Protein AF-A0A368FSP7-F1 (afdb_monomer_lite)

Secondary structure (DSSP, 8-state):
---TT-GGGHHHHHHHHHHHHHHSPPTTTSS-HHHHHHSSPPPPHHHHHTT------SSHHHHHHHHHHHHHHHHHHHHHHHHHHHHHHHHHHHHH--S------TT-EEEEEPS---TTS-SEEEEEEEEEEETTEEEEEETTEEEEEEGGGEEE--TTTHHHHHHHT-----

InterPro domains:
  IPR036397 Ribonuclease H superfamily [G3DSA:3.30.420.10] (1-94)

Sequence (174 aa):
MATNDHPDRWDNAIHLITHAYNSSENSTTKYSPYCVIHGHEPNNPFRMALQLPHKRYVREEDYAEELAVILKNIWQNVKNNIAKAQETQKHQYDLRKRTAPTKITIGQKVLIRKPTGHKLAPRFEGPFEIVDIDRPNITIRDGRRLREIHMDRVKIWNSLEHRQDHQRNGTPTH

Foldseek 3Di:
DDDPPCPPCVVVCVVVVVLCQQQDQDPQQRGRVVCLVFVDGDDDPVCVVVVPDDDDDPDPVVVVVVRVVSNVVSVVSSVVSNVVVVVVVVVVCVVPPPDDPPDDDAQFWKWFADPDDDPPDPRTDDRWGWHADDPQWTWTDDPPDIDIGGPVRIDGDDPVVVVVVVVVVPDDDD

Radius of gyration: 27.92 Å; chains: 1; bounding box: 83×37×66 Å

Organism: Ancylostoma caninum (NCBI:txid29170)

Structure (mmCIF, N/CA/C/O backbone):
data_AF-A0A368FSP7-F1
#
_entry.id   AF-A0A368FSP7-F1
#
loop_
_atom_site.group_PDB
_atom_site.id
_atom_site.type_symbol
_atom_site.label_atom_id
_atom_site.label_alt_id
_atom_site.label_comp_id
_atom_site.label_asym_id
_atom_site.label_entity_id
_atom_site.label_seq_id
_atom_site.pdbx_PDB_ins_code
_atom_site.Cartn_x
_atom_site.Cartn_y
_atom_site.Cartn_z
_atom_site.occupancy
_atom_site.B_iso_or_equiv
_atom_site.auth_seq_id
_atom_site.auth_comp_id
_atom_site.auth_asym_id
_atom_site.auth_atom_id
_atom_site.pdbx_PDB_model_num
ATOM 1 N N . MET A 1 1 ? -13.252 0.002 -26.921 1.00 45.78 1 MET A N 1
ATOM 2 C CA . MET A 1 1 ? -13.257 0.604 -25.568 1.00 45.78 1 MET A CA 1
ATOM 3 C C . MET A 1 1 ? -14.628 0.358 -24.982 1.00 45.78 1 MET A C 1
ATOM 5 O O . MET A 1 1 ? -15.570 0.452 -25.752 1.00 45.78 1 MET A O 1
ATOM 9 N N . ALA A 1 2 ? -14.741 -0.037 -23.714 1.00 46.72 2 ALA A N 1
ATOM 10 C CA . ALA A 1 2 ? -16.026 -0.364 -23.096 1.00 46.72 2 ALA A CA 1
ATOM 11 C C . ALA A 1 2 ? -16.951 0.865 -23.123 1.00 46.72 2 ALA A C 1
ATOM 13 O O . ALA A 1 2 ? -16.851 1.753 -22.281 1.00 46.72 2 ALA A O 1
ATOM 14 N N . THR A 1 3 ? -17.777 0.957 -24.161 1.00 52.66 3 THR A N 1
ATOM 15 C CA . THR A 1 3 ? -18.883 1.900 -24.257 1.00 52.66 3 THR A CA 1
ATOM 16 C C . THR A 1 3 ? -20.072 1.295 -23.523 1.00 52.66 3 THR A C 1
ATOM 18 O O . THR A 1 3 ? -20.177 0.074 -23.385 1.00 52.66 3 THR A O 1
ATOM 21 N N . ASN A 1 4 ? -20.967 2.159 -23.051 1.00 59.06 4 ASN A N 1
ATOM 22 C CA . ASN A 1 4 ? -22.172 1.835 -22.277 1.00 59.06 4 ASN A CA 1
ATOM 23 C C . ASN A 1 4 ? -23.123 0.828 -22.973 1.00 59.06 4 ASN A C 1
ATOM 25 O O . ASN A 1 4 ? -24.105 0.390 -22.386 1.00 59.06 4 ASN A O 1
ATOM 29 N N . ASP A 1 5 ? -22.815 0.460 -24.217 1.00 61.03 5 ASP A N 1
ATOM 30 C CA . ASP A 1 5 ? -23.609 -0.395 -25.093 1.00 61.03 5 ASP A CA 1
ATOM 31 C C . ASP A 1 5 ? -23.267 -1.895 -24.967 1.00 61.03 5 ASP A C 1
ATOM 33 O O . ASP A 1 5 ? -24.047 -2.734 -25.418 1.00 61.03 5 ASP A O 1
ATOM 37 N N . HIS A 1 6 ? -22.130 -2.268 -24.349 1.00 63.56 6 HIS A N 1
ATOM 38 C CA . HIS A 1 6 ? -21.685 -3.671 -24.224 1.00 63.56 6 HIS A CA 1
ATOM 39 C C . HIS A 1 6 ? -21.042 -3.989 -22.851 1.00 63.56 6 HIS A C 1
ATOM 41 O O . HIS A 1 6 ? -19.813 -4.097 -22.760 1.00 63.56 6 HIS A O 1
ATOM 47 N N . PRO A 1 7 ? -21.844 -4.173 -21.782 1.00 62.84 7 PRO A N 1
ATOM 48 C CA . PRO A 1 7 ? -21.353 -4.392 -20.412 1.00 62.84 7 PRO A CA 1
ATOM 49 C C . PRO A 1 7 ? -20.533 -5.683 -20.223 1.00 62.84 7 PRO A C 1
ATOM 51 O O . PRO A 1 7 ? -19.693 -5.750 -19.327 1.00 62.84 7 PRO A O 1
ATOM 54 N N . ASP A 1 8 ? -20.701 -6.676 -21.099 1.00 70.06 8 ASP A N 1
ATOM 55 C CA . ASP A 1 8 ? -20.074 -7.999 -20.959 1.00 70.06 8 ASP A CA 1
ATOM 56 C C . ASP A 1 8 ? -18.666 -8.108 -21.569 1.00 70.06 8 ASP A C 1
ATOM 58 O O . ASP A 1 8 ? -18.057 -9.168 -21.511 1.00 70.06 8 ASP A O 1
ATOM 62 N N . ARG A 1 9 ? -18.122 -7.027 -22.150 1.00 75.44 9 ARG A N 1
ATOM 63 C CA . ARG A 1 9 ? -16.811 -7.035 -22.839 1.00 75.44 9 ARG A CA 1
ATOM 64 C C . ARG A 1 9 ? -15.654 -6.471 -22.010 1.00 75.44 9 ARG A C 1
ATOM 66 O O . ARG A 1 9 ? -14.637 -6.041 -22.561 1.00 75.44 9 ARG A O 1
ATOM 73 N N . TRP A 1 10 ? -15.815 -6.392 -20.691 1.00 82.06 10 TRP A N 1
ATOM 74 C CA . TRP A 1 10 ? -14.772 -5.878 -19.798 1.00 82.06 10 TRP A CA 1
ATOM 75 C C . TRP A 1 10 ? -13.523 -6.771 -19.809 1.00 82.06 10 TRP A C 1
ATOM 77 O O . TRP A 1 10 ? -12.408 -6.262 -19.706 1.00 82.06 10 TRP A O 1
ATOM 87 N N . ASP A 1 11 ? -13.713 -8.075 -20.015 1.00 84.19 11 ASP A N 1
ATOM 88 C CA . ASP A 1 11 ? -12.685 -9.100 -20.192 1.00 84.19 11 ASP A CA 1
ATOM 89 C C . ASP A 1 11 ? -11.686 -8.738 -21.305 1.00 84.19 11 ASP A C 1
ATOM 91 O O . ASP A 1 11 ? -10.472 -8.757 -21.105 1.00 84.19 11 ASP A O 1
ATOM 95 N N . ASN A 1 12 ? -12.201 -8.266 -22.439 1.00 83.56 12 ASN A N 1
ATOM 96 C CA . ASN A 1 12 ? -11.415 -7.824 -23.588 1.00 83.56 12 ASN A CA 1
ATOM 97 C C . ASN A 1 12 ? -10.607 -6.548 -23.299 1.00 83.56 12 ASN A C 1
ATOM 99 O O . ASN A 1 12 ? -9.611 -6.267 -23.967 1.00 83.56 12 ASN A O 1
ATOM 103 N N . ALA A 1 13 ? -11.022 -5.759 -22.304 1.00 85.69 13 ALA A N 1
ATOM 104 C CA . ALA A 1 13 ? -10.330 -4.545 -21.886 1.00 85.69 13 ALA A CA 1
ATOM 105 C C . ALA A 1 13 ? -9.318 -4.782 -20.752 1.00 85.69 13 ALA A C 1
ATOM 107 O O . ALA A 1 13 ? -8.506 -3.888 -20.504 1.00 85.69 13 ALA A O 1
ATOM 108 N N . ILE A 1 14 ? -9.314 -5.954 -20.093 1.00 90.25 14 ILE A N 1
ATOM 109 C CA . ILE A 1 14 ? -8.428 -6.247 -18.950 1.00 90.25 14 ILE A CA 1
ATOM 110 C C . ILE A 1 14 ? -6.974 -5.973 -19.316 1.00 90.25 14 ILE A C 1
ATOM 112 O O . ILE A 1 14 ? -6.311 -5.214 -18.619 1.00 90.25 14 ILE A O 1
ATOM 116 N N . HIS A 1 15 ? -6.483 -6.526 -20.427 1.00 88.50 15 HIS A N 1
ATOM 117 C CA . HIS A 1 15 ? -5.082 -6.363 -20.823 1.00 88.50 15 HIS A CA 1
ATOM 118 C C . HIS A 1 15 ? -4.691 -4.894 -21.016 1.00 88.50 15 HIS A C 1
ATOM 120 O O . HIS A 1 15 ? -3.602 -4.484 -20.611 1.00 88.50 15 HIS A O 1
ATOM 126 N N . LEU A 1 16 ? -5.594 -4.086 -21.579 1.00 88.44 16 LEU A N 1
ATOM 127 C CA . LEU A 1 16 ? -5.366 -2.658 -21.770 1.00 88.44 16 LEU A CA 1
ATOM 128 C C . LEU A 1 16 ? -5.350 -1.909 -20.432 1.00 88.44 16 LEU A C 1
ATOM 130 O O . LEU A 1 16 ? -4.479 -1.070 -20.214 1.00 88.44 16 LEU A O 1
ATOM 134 N N . ILE A 1 17 ? -6.270 -2.235 -19.521 1.00 90.56 17 ILE A N 1
ATOM 135 C CA . ILE A 1 17 ? -6.335 -1.644 -18.178 1.00 90.56 17 ILE A CA 1
ATOM 136 C C . ILE A 1 17 ? -5.097 -2.029 -17.365 1.00 90.56 17 ILE A C 1
ATOM 138 O O . ILE A 1 17 ? -4.487 -1.168 -16.739 1.00 90.56 17 ILE A O 1
ATOM 142 N N . THR A 1 18 ? -4.683 -3.296 -17.404 1.00 92.81 18 THR A N 1
ATOM 143 C CA . THR A 1 18 ? -3.470 -3.775 -16.737 1.00 92.81 18 THR A CA 1
ATOM 144 C C . THR A 1 18 ? -2.238 -3.056 -17.270 1.00 92.81 18 THR A C 1
ATOM 146 O O . THR A 1 18 ? -1.411 -2.605 -16.482 1.00 92.81 18 THR A O 1
ATOM 149 N N . HIS A 1 19 ? -2.122 -2.887 -18.591 1.00 91.31 19 HIS A N 1
ATOM 150 C CA . HIS A 1 19 ? -1.027 -2.120 -19.177 1.00 91.31 19 HIS A CA 1
ATOM 151 C C . HIS A 1 19 ? -1.062 -0.653 -18.739 1.00 91.31 19 HIS A C 1
ATOM 153 O O . HIS A 1 19 ? -0.033 -0.126 -18.324 1.00 91.31 19 HIS A O 1
ATOM 159 N N . ALA A 1 20 ? -2.229 -0.002 -18.769 1.00 91.50 20 ALA A N 1
ATOM 160 C CA . ALA A 1 20 ? -2.389 1.378 -18.315 1.00 91.50 20 ALA A CA 1
ATOM 161 C C . ALA A 1 20 ? -2.005 1.532 -16.836 1.00 91.50 20 ALA A C 1
ATOM 163 O O . ALA A 1 20 ? -1.252 2.437 -16.492 1.00 91.50 20 ALA A O 1
ATOM 164 N N . TYR A 1 21 ? -2.444 0.619 -15.970 1.00 94.19 21 TYR A N 1
ATOM 165 C CA . TYR A 1 21 ? -2.094 0.622 -14.551 1.00 94.19 21 TYR A CA 1
ATOM 166 C C . TYR A 1 21 ? -0.589 0.412 -14.327 1.00 94.19 21 TYR A C 1
ATOM 168 O O . TYR A 1 21 ? 0.031 1.147 -13.564 1.00 94.19 21 TYR A O 1
ATOM 176 N N . ASN A 1 22 ? 0.019 -0.548 -15.030 1.00 94.69 22 ASN A N 1
ATOM 177 C CA . ASN A 1 22 ? 1.438 -0.876 -14.881 1.00 94.69 22 ASN A CA 1
ATOM 178 C C . ASN A 1 22 ? 2.384 0.179 -15.473 1.00 94.69 22 ASN A C 1
ATOM 180 O O . ASN A 1 22 ? 3.539 0.227 -15.062 1.00 94.69 22 ASN A O 1
ATOM 184 N N . SER A 1 23 ? 1.913 0.993 -16.422 1.00 93.56 23 SER A N 1
ATOM 185 C CA . SER A 1 23 ? 2.687 2.043 -17.106 1.00 93.56 23 SER A CA 1
ATOM 186 C C . SER A 1 23 ? 2.432 3.452 -16.563 1.00 93.56 23 SER A C 1
ATOM 188 O O . SER A 1 23 ? 3.155 4.383 -16.905 1.00 93.56 23 SER A O 1
ATOM 190 N N . SER A 1 24 ? 1.415 3.629 -15.718 1.00 93.94 24 SER A N 1
ATOM 191 C CA . SER A 1 24 ? 1.076 4.930 -15.139 1.00 93.94 24 SER A CA 1
ATOM 192 C C . SER A 1 24 ? 1.840 5.170 -13.842 1.00 93.94 24 SER A C 1
ATOM 194 O O . SER A 1 24 ? 1.976 4.273 -13.010 1.00 93.94 24 SER A O 1
ATOM 196 N N . GLU A 1 25 ? 2.305 6.403 -13.642 1.00 95.62 25 GLU A N 1
ATOM 197 C CA . GLU A 1 25 ? 2.983 6.808 -12.410 1.00 95.62 25 GLU A CA 1
ATOM 198 C C . GLU A 1 25 ? 2.048 6.675 -11.198 1.00 95.62 25 GLU A C 1
ATOM 200 O O . GLU A 1 25 ? 0.944 7.226 -11.171 1.00 95.62 25 GLU A O 1
ATOM 205 N N . ASN A 1 26 ? 2.502 5.982 -10.153 1.00 95.81 26 ASN A N 1
ATOM 206 C CA . ASN A 1 26 ? 1.790 5.965 -8.884 1.00 95.81 26 ASN A CA 1
ATOM 207 C C . ASN A 1 26 ? 2.123 7.226 -8.069 1.00 95.81 26 ASN A C 1
ATOM 209 O O . ASN A 1 26 ? 3.284 7.559 -7.843 1.00 95.81 26 ASN A O 1
ATOM 213 N N . SER A 1 27 ? 1.096 7.911 -7.563 1.00 95.75 27 SER A N 1
ATOM 214 C CA . SER A 1 27 ? 1.247 9.202 -6.879 1.00 95.75 27 SER A CA 1
ATOM 215 C C . SER A 1 27 ? 2.098 9.155 -5.6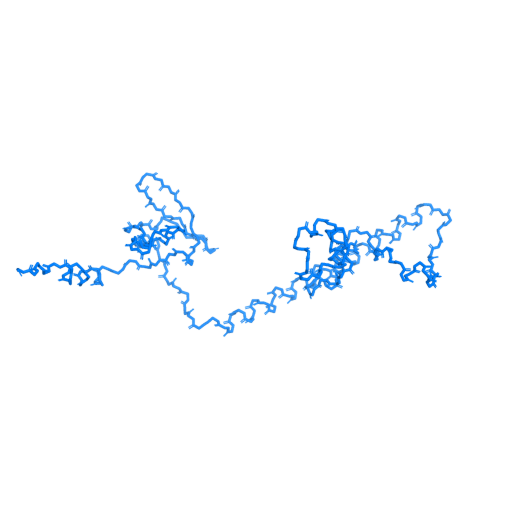04 1.00 95.75 27 SER A C 1
ATOM 217 O O . SER A 1 27 ? 2.671 10.185 -5.238 1.00 95.75 27 SER A O 1
ATOM 219 N N . THR A 1 28 ? 2.186 7.998 -4.940 1.00 95.56 28 THR A N 1
ATOM 220 C CA . THR A 1 28 ? 3.014 7.764 -3.750 1.00 95.56 28 THR A CA 1
ATOM 221 C C . THR A 1 28 ? 4.448 7.419 -4.122 1.00 95.56 28 THR A C 1
ATOM 223 O O . THR A 1 28 ? 5.366 8.020 -3.576 1.00 95.56 28 THR A O 1
ATOM 226 N N . THR A 1 29 ? 4.663 6.467 -5.033 1.00 95.56 29 THR A N 1
ATOM 227 C CA . THR A 1 29 ? 6.025 6.024 -5.374 1.00 95.56 29 THR A CA 1
ATOM 228 C C . THR A 1 29 ? 6.730 6.988 -6.325 1.00 95.56 29 THR A C 1
ATOM 230 O O . THR A 1 29 ? 7.954 7.077 -6.270 1.00 95.56 29 THR A O 1
ATOM 233 N N . LYS A 1 30 ? 5.974 7.735 -7.142 1.00 96.94 30 LYS A N 1
ATOM 234 C CA . LYS A 1 30 ? 6.439 8.553 -8.279 1.00 96.94 30 LYS A CA 1
ATOM 235 C C . LYS A 1 30 ? 7.070 7.751 -9.419 1.00 96.94 30 LYS A C 1
ATOM 237 O O . LYS A 1 30 ? 7.808 8.296 -10.226 1.00 96.94 30 LYS A O 1
ATOM 242 N N . TYR A 1 31 ? 6.766 6.457 -9.482 1.00 96.62 31 TYR A N 1
ATOM 243 C CA . TYR A 1 31 ? 7.190 5.554 -10.550 1.00 96.62 31 TYR A CA 1
ATOM 244 C C . TYR A 1 31 ? 6.021 4.663 -10.962 1.00 96.62 31 TYR A C 1
ATOM 246 O O . TYR A 1 31 ? 5.133 4.383 -10.147 1.00 96.62 31 TYR A O 1
ATOM 254 N N . SER A 1 32 ? 6.021 4.189 -12.207 1.00 96.75 32 SER A N 1
ATOM 255 C CA . SER A 1 32 ? 5.087 3.146 -12.627 1.00 96.75 32 SER A CA 1
ATOM 256 C C . SER A 1 32 ? 5.459 1.794 -11.995 1.00 96.75 32 SER A C 1
ATOM 258 O O . SER A 1 32 ? 6.646 1.534 -11.758 1.00 96.75 32 SER A O 1
ATOM 260 N N . PRO A 1 33 ? 4.490 0.902 -11.708 1.00 96.69 33 PRO A N 1
ATOM 261 C CA . PRO A 1 33 ? 4.790 -0.437 -11.198 1.00 96.69 33 PRO A CA 1
ATOM 262 C C . PRO A 1 33 ? 5.782 -1.209 -12.076 1.00 96.69 33 PRO A C 1
ATOM 264 O O . PRO A 1 33 ? 6.670 -1.886 -11.561 1.00 96.69 33 PRO A O 1
ATOM 267 N N . TYR A 1 34 ? 5.669 -1.074 -13.401 1.00 96.00 34 TYR A N 1
ATOM 268 C CA . TYR A 1 34 ? 6.572 -1.733 -14.338 1.00 96.00 34 TYR A CA 1
ATOM 269 C C . TYR A 1 34 ? 8.004 -1.199 -14.215 1.00 96.00 34 TYR A C 1
ATOM 271 O O . TYR A 1 34 ? 8.939 -1.999 -14.154 1.00 96.00 34 TYR A O 1
ATOM 279 N N . CYS A 1 35 ? 8.176 0.121 -14.103 1.00 95.75 35 CYS A N 1
ATOM 280 C CA . CYS A 1 35 ? 9.481 0.762 -13.938 1.00 95.75 35 CYS A CA 1
ATOM 281 C C . CYS A 1 35 ? 10.177 0.349 -12.633 1.00 95.75 35 CYS A C 1
ATOM 283 O O . CYS A 1 35 ? 11.376 0.082 -12.630 1.00 95.75 35 CYS A O 1
ATOM 285 N N . VAL A 1 36 ? 9.428 0.198 -11.536 1.00 96.69 36 VAL A N 1
ATOM 286 C CA . VAL A 1 36 ? 9.984 -0.256 -10.245 1.00 96.69 36 VAL A CA 1
ATOM 287 C C . VAL A 1 36 ? 10.580 -1.667 -10.324 1.00 96.69 36 VAL A C 1
ATOM 289 O O . VAL A 1 36 ? 11.544 -1.961 -9.616 1.00 96.69 36 VAL A O 1
ATOM 292 N N . ILE A 1 37 ? 10.025 -2.531 -11.175 1.00 96.19 37 ILE A N 1
ATOM 293 C CA . ILE A 1 37 ? 10.472 -3.922 -11.331 1.00 96.19 37 ILE A CA 1
ATOM 294 C C . ILE A 1 37 ? 11.570 -4.037 -12.394 1.00 96.19 37 ILE A C 1
ATOM 296 O O . ILE A 1 37 ? 12.554 -4.738 -12.183 1.00 96.19 37 ILE A O 1
ATOM 300 N N . HIS A 1 38 ? 11.411 -3.354 -13.530 1.00 93.94 38 HIS A N 1
ATOM 301 C CA . HIS A 1 38 ? 12.245 -3.565 -14.717 1.00 93.94 38 HIS A CA 1
ATOM 302 C C . HIS A 1 38 ? 13.242 -2.432 -14.989 1.00 93.94 38 HIS A C 1
ATOM 304 O O . HIS A 1 38 ? 13.982 -2.501 -15.966 1.00 93.94 38 HIS A O 1
ATOM 310 N N . GLY A 1 39 ? 13.240 -1.358 -14.199 1.00 92.88 39 GLY A N 1
ATOM 311 C CA . GLY A 1 39 ? 14.164 -0.229 -14.345 1.00 92.88 39 GLY A CA 1
ATOM 312 C C . GLY A 1 39 ? 13.892 0.699 -15.536 1.00 92.88 39 GLY A C 1
ATOM 313 O O . GLY A 1 39 ? 14.645 1.642 -15.761 1.00 92.88 39 GLY A O 1
ATOM 314 N N . HIS A 1 40 ? 12.831 0.455 -16.306 1.00 90.38 40 HIS A N 1
ATOM 315 C CA . HIS A 1 40 ? 12.438 1.248 -17.471 1.00 90.38 40 HIS A CA 1
ATOM 316 C C . HIS A 1 40 ? 10.922 1.177 -17.671 1.00 90.38 40 HIS A C 1
ATOM 318 O O . HIS A 1 40 ? 10.276 0.264 -17.167 1.00 90.38 40 HIS A O 1
ATOM 324 N N . GLU A 1 41 ? 10.352 2.125 -18.413 1.00 90.44 41 GLU A N 1
ATOM 325 C CA . GLU A 1 41 ? 8.927 2.106 -18.762 1.00 90.44 41 GLU A CA 1
ATOM 326 C C . GLU A 1 41 ? 8.614 1.044 -19.827 1.00 90.44 41 GLU A C 1
ATOM 328 O O . GLU A 1 41 ? 9.462 0.772 -20.684 1.00 90.44 41 GLU A O 1
ATOM 333 N N . PRO A 1 42 ? 7.398 0.465 -19.822 1.00 89.06 42 PRO A N 1
ATOM 334 C CA . PRO A 1 42 ? 7.030 -0.546 -20.797 1.00 89.06 42 PRO A CA 1
ATOM 335 C C . PRO A 1 42 ? 7.018 0.043 -22.208 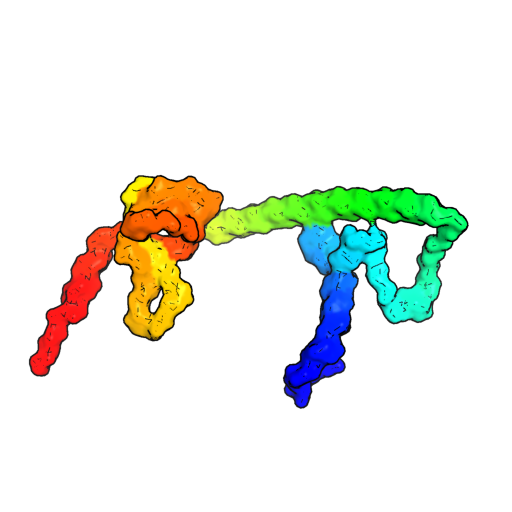1.00 89.06 42 PRO A C 1
ATOM 337 O O . PRO A 1 42 ? 6.720 1.222 -22.430 1.00 89.06 42 PRO A O 1
ATOM 340 N N . ASN A 1 43 ? 7.309 -0.808 -23.190 1.00 83.44 43 ASN A N 1
ATOM 341 C CA . ASN A 1 43 ? 7.247 -0.406 -24.585 1.00 83.44 43 ASN A CA 1
ATOM 342 C C . ASN A 1 43 ? 5.804 -0.057 -24.963 1.00 83.44 43 ASN A C 1
ATOM 344 O O . ASN A 1 43 ? 4.913 -0.903 -24.940 1.00 83.44 43 ASN A O 1
ATOM 348 N N . ASN A 1 44 ? 5.592 1.203 -25.326 1.00 80.06 44 ASN A N 1
ATOM 349 C CA . ASN A 1 44 ? 4.316 1.723 -25.795 1.00 80.06 44 ASN A CA 1
ATOM 350 C C . ASN A 1 44 ? 4.372 1.876 -27.330 1.00 80.06 44 ASN A C 1
ATOM 352 O O . ASN A 1 44 ? 5.413 2.314 -27.834 1.00 80.06 44 ASN A O 1
ATOM 356 N N . PRO A 1 45 ? 3.284 1.579 -28.072 1.00 78.56 45 PRO A N 1
ATOM 357 C CA . PRO A 1 45 ? 3.154 1.892 -29.498 1.00 78.56 45 PRO A CA 1
ATOM 358 C C . PRO A 1 45 ? 3.704 3.267 -29.906 1.00 78.56 45 PRO A C 1
ATOM 360 O O . PRO A 1 45 ? 4.380 3.372 -30.925 1.00 78.56 45 PRO A O 1
ATOM 363 N N . PHE A 1 46 ? 3.512 4.305 -29.085 1.00 78.94 46 PHE A N 1
ATOM 364 C CA . PHE A 1 46 ? 4.079 5.633 -29.332 1.00 78.94 46 PHE A CA 1
ATOM 365 C C . PHE A 1 46 ? 5.616 5.654 -29.283 1.00 78.94 46 PHE A C 1
ATOM 367 O O . PHE A 1 46 ? 6.238 6.232 -30.169 1.00 78.94 46 PHE A O 1
ATOM 374 N N . ARG A 1 47 ? 6.254 4.995 -28.300 1.00 76.62 47 ARG A N 1
ATOM 375 C CA . ARG A 1 47 ? 7.731 4.895 -28.231 1.00 76.62 47 ARG A CA 1
ATOM 376 C C . ARG A 1 47 ? 8.295 4.144 -29.435 1.00 76.62 47 ARG A C 1
ATOM 378 O O . ARG A 1 47 ? 9.346 4.534 -29.938 1.00 76.62 47 ARG A O 1
ATOM 385 N N . MET A 1 48 ? 7.607 3.090 -29.882 1.00 78.50 48 MET A N 1
ATOM 386 C CA . MET A 1 48 ? 8.010 2.317 -31.062 1.00 78.50 48 MET A CA 1
ATOM 387 C C . MET A 1 48 ? 7.873 3.147 -32.344 1.00 78.50 48 MET A C 1
ATOM 389 O O . MET A 1 48 ? 8.816 3.213 -33.127 1.00 78.50 48 MET A O 1
ATOM 393 N N . ALA A 1 49 ? 6.734 3.825 -32.531 1.00 82.88 49 ALA A N 1
ATOM 394 C CA . ALA A 1 49 ? 6.475 4.665 -33.701 1.00 82.88 49 ALA A CA 1
ATOM 395 C C . ALA A 1 49 ? 7.466 5.835 -33.815 1.00 82.88 49 ALA A C 1
ATOM 397 O O . ALA A 1 49 ? 7.893 6.178 -34.913 1.00 82.88 49 ALA A O 1
ATOM 398 N N . LEU A 1 50 ? 7.865 6.415 -32.679 1.00 82.56 50 LEU A N 1
ATOM 399 C CA . LEU A 1 50 ? 8.823 7.521 -32.610 1.00 82.56 50 LEU A CA 1
ATOM 400 C C . LEU A 1 50 ? 10.293 7.082 -32.702 1.00 82.56 50 LEU A C 1
ATOM 402 O O . LEU A 1 50 ? 11.167 7.944 -32.680 1.00 82.56 50 LEU A O 1
ATOM 406 N N . GLN A 1 51 ? 10.573 5.772 -32.776 1.00 79.12 51 GLN A N 1
ATOM 407 C CA . GLN A 1 51 ? 11.926 5.197 -32.843 1.00 79.12 51 GLN A CA 1
ATOM 408 C C . GLN A 1 51 ? 12.901 5.837 -31.842 1.00 79.12 51 GLN A C 1
ATOM 410 O O . GLN A 1 51 ? 14.046 6.151 -32.174 1.00 79.12 51 GLN A O 1
ATOM 415 N N . LEU A 1 52 ? 12.430 6.069 -30.610 1.00 76.94 52 LEU A N 1
ATOM 416 C CA . LEU A 1 52 ? 13.225 6.784 -29.617 1.00 76.94 52 LEU A CA 1
ATOM 417 C C . LEU A 1 52 ? 14.565 6.066 -29.382 1.00 76.94 52 LEU A C 1
ATOM 419 O O . LEU A 1 52 ? 14.574 4.829 -29.278 1.00 76.94 52 LEU A O 1
ATOM 423 N N . PRO A 1 53 ? 15.681 6.814 -29.261 1.00 74.94 53 PRO A N 1
ATOM 424 C CA . PRO A 1 53 ? 17.001 6.229 -29.073 1.00 74.94 53 PRO A CA 1
ATOM 425 C C . PRO A 1 53 ? 17.005 5.246 -27.901 1.00 74.94 53 PRO A C 1
ATOM 427 O O . PRO A 1 53 ? 16.609 5.593 -26.788 1.00 74.94 53 PRO A O 1
ATOM 430 N N . HIS A 1 54 ? 17.456 4.019 -28.155 1.00 72.00 54 HIS A N 1
ATOM 431 C CA . HIS A 1 54 ? 17.715 3.026 -27.117 1.00 72.00 54 HIS A CA 1
ATOM 432 C C . HIS A 1 54 ? 19.213 2.801 -27.000 1.00 72.00 54 HIS A C 1
ATOM 434 O O . HIS A 1 54 ? 19.917 2.663 -28.005 1.00 72.00 54 HIS A O 1
ATOM 440 N N . LYS A 1 55 ? 19.693 2.756 -25.757 1.00 77.19 55 LYS A N 1
ATOM 441 C CA . LYS A 1 55 ? 21.079 2.416 -25.463 1.00 77.19 55 LYS A CA 1
ATOM 442 C C . LYS A 1 55 ? 21.329 0.978 -25.916 1.00 77.19 55 LYS A C 1
ATOM 444 O O . LYS A 1 55 ? 20.569 0.075 -25.574 1.00 77.19 55 LYS A O 1
ATOM 449 N N . ARG A 1 56 ? 22.357 0.790 -26.741 1.00 79.25 56 ARG A N 1
ATOM 450 C CA . ARG A 1 56 ? 22.803 -0.529 -27.196 1.00 79.25 56 ARG A CA 1
ATOM 451 C C . ARG A 1 56 ? 24.018 -0.926 -26.376 1.00 79.25 56 ARG A C 1
ATOM 453 O O . ARG A 1 56 ? 24.941 -0.129 -26.232 1.00 79.25 56 ARG A O 1
ATOM 460 N N . TYR A 1 57 ? 23.999 -2.147 -25.870 1.00 82.50 57 TYR A N 1
ATOM 461 C CA . TYR A 1 57 ? 25.091 -2.727 -25.103 1.00 82.50 57 TYR A CA 1
ATOM 462 C C . TYR A 1 57 ? 25.832 -3.717 -25.986 1.00 82.50 57 TYR A C 1
ATOM 464 O O . TYR A 1 57 ? 25.203 -4.481 -26.716 1.00 82.50 57 TYR A O 1
ATOM 472 N N . VAL A 1 58 ? 27.163 -3.667 -25.953 1.00 81.12 58 VAL A N 1
ATOM 473 C CA . VAL A 1 58 ? 28.007 -4.608 -26.703 1.00 81.12 58 VAL A CA 1
ATOM 474 C C . VAL A 1 58 ? 28.173 -5.909 -25.916 1.00 81.12 58 VAL A C 1
ATOM 476 O O . VAL A 1 58 ? 28.195 -6.980 -26.515 1.00 81.12 58 VAL A O 1
ATOM 479 N N . ARG A 1 59 ? 28.246 -5.825 -24.580 1.00 88.31 59 ARG A N 1
ATOM 480 C CA . ARG A 1 59 ? 28.319 -6.972 -23.668 1.00 88.31 59 ARG A CA 1
ATOM 481 C C . ARG A 1 59 ? 27.091 -7.014 -22.766 1.00 88.31 59 ARG A C 1
ATOM 483 O O . ARG A 1 59 ? 26.593 -5.977 -22.336 1.00 88.31 59 ARG A O 1
ATOM 490 N N . GLU A 1 60 ? 26.634 -8.221 -22.449 1.00 87.19 60 GLU A N 1
ATOM 491 C CA . GLU A 1 60 ? 25.499 -8.440 -21.542 1.00 87.19 60 GLU A CA 1
ATOM 492 C C . GLU A 1 60 ? 25.814 -8.014 -20.099 1.00 87.19 60 GLU A C 1
ATOM 494 O O . GLU A 1 60 ? 24.942 -7.501 -19.401 1.00 87.19 60 GLU A O 1
ATOM 499 N N . GLU A 1 61 ? 27.071 -8.167 -19.674 1.00 91.50 61 GLU A N 1
ATOM 500 C CA . GLU A 1 61 ? 27.554 -7.758 -18.347 1.00 91.50 61 GLU A CA 1
ATOM 501 C C . GLU A 1 61 ? 27.357 -6.253 -18.112 1.00 91.50 61 GLU A C 1
ATOM 503 O O . GLU A 1 61 ? 26.786 -5.861 -17.096 1.00 91.50 61 GLU A O 1
ATOM 508 N N . ASP A 1 62 ? 27.712 -5.420 -19.097 1.00 89.31 62 ASP A N 1
ATOM 509 C CA . ASP A 1 62 ? 27.572 -3.960 -19.013 1.00 89.31 62 ASP A CA 1
ATOM 510 C C . ASP A 1 62 ? 26.099 -3.541 -18.828 1.00 89.31 62 ASP A C 1
ATOM 512 O O . ASP A 1 62 ? 25.791 -2.583 -18.115 1.00 89.31 62 ASP A O 1
ATOM 516 N N . TYR A 1 63 ? 25.168 -4.269 -19.461 1.00 88.94 63 TYR A N 1
ATOM 517 C CA . TYR A 1 63 ? 23.730 -4.042 -19.301 1.00 88.94 63 TYR A CA 1
ATOM 518 C C . TYR A 1 63 ? 23.249 -4.417 -17.898 1.00 88.94 63 TYR A C 1
ATOM 520 O O . TYR A 1 63 ? 22.511 -3.654 -17.273 1.00 88.94 63 TYR A O 1
ATOM 528 N N . ALA A 1 64 ? 23.662 -5.583 -17.398 1.00 91.56 64 ALA A N 1
ATOM 529 C CA . ALA A 1 64 ? 23.258 -6.069 -16.085 1.00 91.56 64 ALA A CA 1
ATOM 530 C C . ALA A 1 64 ? 23.767 -5.155 -14.958 1.00 91.56 64 ALA A C 1
ATOM 532 O O . ALA A 1 64 ? 23.012 -4.838 -14.035 1.00 91.56 64 ALA A O 1
ATOM 533 N N . GLU A 1 65 ? 25.016 -4.692 -15.053 1.00 93.25 65 GLU A N 1
ATOM 534 C CA . GLU A 1 65 ? 25.603 -3.754 -14.094 1.00 93.25 65 GLU A CA 1
ATOM 535 C C . GLU A 1 65 ? 24.855 -2.418 -14.074 1.00 93.25 65 GLU A C 1
ATOM 537 O O . GLU A 1 65 ? 24.474 -1.931 -13.005 1.00 93.25 65 GLU A O 1
ATOM 542 N N . GLU A 1 66 ? 24.573 -1.839 -15.244 1.00 92.19 66 GLU A N 1
ATOM 543 C CA . GLU A 1 66 ? 23.820 -0.589 -15.315 1.00 92.19 66 GLU A CA 1
ATOM 544 C C . GLU A 1 66 ? 22.386 -0.756 -14.805 1.00 92.19 66 GLU A C 1
ATOM 546 O O . GLU A 1 66 ? 21.909 0.078 -14.030 1.00 92.19 66 GLU A O 1
ATOM 551 N N . LEU A 1 67 ? 21.705 -1.844 -15.176 1.00 93.31 67 LEU A N 1
ATOM 552 C CA . LEU A 1 67 ? 20.358 -2.136 -14.694 1.00 93.31 67 LEU A CA 1
ATOM 553 C C . LEU A 1 67 ? 20.327 -2.256 -13.164 1.00 93.31 67 LEU A C 1
ATOM 555 O O . LEU A 1 67 ? 19.421 -1.716 -12.526 1.00 93.31 67 LEU A O 1
ATOM 559 N N . ALA A 1 68 ? 21.328 -2.901 -12.560 1.00 95.75 68 ALA A N 1
ATOM 560 C CA . ALA A 1 68 ? 21.442 -3.006 -11.108 1.00 95.75 68 ALA A CA 1
ATOM 561 C C . ALA A 1 68 ? 21.602 -1.628 -10.442 1.00 95.75 68 ALA A C 1
ATOM 563 O O . ALA A 1 68 ? 20.955 -1.349 -9.427 1.00 95.75 68 ALA A O 1
ATOM 564 N N . VAL A 1 69 ? 22.415 -0.741 -11.025 1.00 96.31 69 VAL A N 1
ATOM 565 C CA . VAL A 1 69 ? 22.573 0.643 -10.548 1.00 96.31 69 VAL A CA 1
ATOM 566 C C . VAL A 1 69 ? 21.260 1.421 -10.669 1.00 96.31 69 VAL A C 1
ATOM 568 O O . VAL A 1 69 ? 20.849 2.086 -9.713 1.00 96.31 69 VAL A O 1
ATOM 571 N N . ILE A 1 70 ? 20.571 1.313 -11.808 1.00 95.69 70 ILE A N 1
ATOM 572 C CA . ILE A 1 70 ? 19.279 1.968 -12.050 1.00 95.69 70 ILE A CA 1
ATOM 573 C C . ILE A 1 70 ? 18.243 1.509 -11.020 1.00 95.69 70 ILE A C 1
ATOM 575 O O . ILE A 1 70 ? 17.637 2.346 -10.349 1.00 95.69 70 ILE A O 1
ATOM 579 N N . LEU A 1 71 ? 18.069 0.198 -10.845 1.00 97.38 71 LEU A N 1
ATOM 580 C CA . LEU A 1 71 ? 17.099 -0.363 -9.903 1.00 97.38 71 LEU A CA 1
ATOM 581 C C . LEU A 1 71 ? 17.397 0.056 -8.466 1.00 97.38 71 LEU A C 1
ATOM 583 O O . LEU A 1 71 ? 16.489 0.475 -7.749 1.00 97.38 71 LEU A O 1
ATOM 587 N N . LYS A 1 72 ? 18.671 0.034 -8.056 1.00 98.00 72 LYS A N 1
ATOM 588 C CA . LYS A 1 72 ? 19.083 0.500 -6.728 1.00 98.00 72 LYS A CA 1
ATOM 589 C C . LYS A 1 72 ? 18.671 1.955 -6.488 1.00 98.00 72 LYS A C 1
ATOM 591 O O . LYS A 1 72 ? 18.139 2.273 -5.423 1.00 98.00 72 LYS A O 1
ATOM 596 N N . ASN A 1 73 ? 18.871 2.824 -7.478 1.00 97.69 73 ASN A N 1
ATOM 597 C CA . ASN A 1 73 ? 18.473 4.228 -7.396 1.00 97.69 73 ASN A CA 1
ATOM 598 C C . ASN A 1 73 ? 16.948 4.388 -7.342 1.00 97.69 73 ASN A C 1
ATOM 600 O O . ASN A 1 73 ? 16.439 5.126 -6.496 1.00 97.69 73 ASN A O 1
ATOM 604 N N . ILE A 1 74 ? 16.211 3.667 -8.195 1.00 97.81 74 ILE A N 1
ATOM 605 C CA . ILE A 1 74 ? 14.742 3.680 -8.199 1.00 97.81 74 ILE A CA 1
ATOM 606 C C . ILE A 1 74 ? 14.209 3.238 -6.837 1.00 97.81 74 ILE A C 1
ATOM 608 O O . ILE A 1 74 ? 13.410 3.952 -6.238 1.00 97.81 74 ILE A O 1
ATOM 612 N N . TRP A 1 75 ? 14.673 2.112 -6.294 1.00 98.06 75 TRP A N 1
ATOM 613 C CA . TRP A 1 75 ? 14.198 1.605 -5.005 1.00 98.06 75 TRP A CA 1
ATOM 614 C C . TRP A 1 75 ? 14.515 2.549 -3.848 1.00 98.06 75 TRP A C 1
ATOM 616 O O . TRP A 1 75 ? 13.671 2.742 -2.970 1.00 98.06 75 TRP A O 1
ATOM 626 N N . GLN A 1 76 ? 15.686 3.189 -3.862 1.00 98.31 76 GLN A N 1
ATOM 627 C CA . GLN A 1 76 ? 16.023 4.198 -2.862 1.00 98.31 76 GLN A CA 1
ATOM 628 C C . GLN A 1 76 ? 15.070 5.401 -2.934 1.00 98.31 76 GLN A C 1
ATOM 630 O O . GLN A 1 76 ? 14.573 5.859 -1.901 1.00 98.31 76 GLN A O 1
ATOM 635 N N . ASN A 1 77 ? 14.760 5.881 -4.140 1.00 98.12 77 ASN A N 1
ATOM 636 C CA . ASN A 1 77 ? 13.812 6.975 -4.340 1.00 98.12 77 ASN A CA 1
ATOM 637 C C . ASN A 1 77 ? 12.392 6.580 -3.926 1.00 98.12 77 ASN A C 1
ATOM 639 O O . ASN A 1 77 ? 11.747 7.319 -3.185 1.00 98.12 77 ASN A O 1
ATOM 643 N N . VAL A 1 78 ? 11.928 5.396 -4.331 1.00 98.06 78 VAL A N 1
ATOM 644 C CA . VAL A 1 78 ? 10.618 4.847 -3.952 1.00 98.06 78 VAL A CA 1
ATOM 645 C C . VAL A 1 78 ? 10.488 4.769 -2.433 1.00 98.06 78 VAL A C 1
ATOM 647 O O . VAL A 1 78 ? 9.494 5.240 -1.884 1.00 98.06 78 VAL A O 1
ATOM 650 N N . LYS A 1 79 ? 11.505 4.249 -1.735 1.00 98.19 79 LYS A N 1
ATOM 651 C CA . LYS A 1 79 ? 11.524 4.172 -0.268 1.00 98.19 79 LYS A CA 1
ATOM 652 C C . LYS A 1 79 ? 11.373 5.554 0.372 1.00 98.19 79 LYS A C 1
ATOM 654 O O . LYS A 1 79 ? 10.551 5.730 1.271 1.00 98.19 79 LYS A O 1
ATOM 659 N N . ASN A 1 80 ? 12.125 6.540 -0.115 1.00 98.19 80 ASN A N 1
ATOM 660 C CA . ASN A 1 80 ? 12.055 7.916 0.376 1.00 98.19 80 ASN A CA 1
ATOM 661 C C . ASN A 1 80 ? 10.683 8.557 0.101 1.00 98.19 80 ASN A C 1
ATOM 663 O O . ASN A 1 80 ? 10.134 9.242 0.964 1.00 98.19 80 ASN A O 1
ATOM 667 N N . ASN A 1 81 ? 10.115 8.328 -1.084 1.00 98.06 81 ASN A N 1
ATOM 668 C CA . ASN A 1 81 ? 8.819 8.874 -1.481 1.00 98.06 81 ASN A CA 1
ATOM 669 C C . ASN A 1 81 ? 7.676 8.275 -0.653 1.00 98.06 81 ASN A C 1
ATOM 671 O O . ASN A 1 81 ? 6.824 9.018 -0.168 1.00 98.06 81 ASN A O 1
ATOM 675 N N . ILE A 1 82 ? 7.703 6.958 -0.413 1.00 98.06 82 ILE A N 1
ATOM 676 C CA . ILE A 1 82 ? 6.748 6.276 0.468 1.00 98.06 82 ILE A CA 1
ATOM 677 C C . ILE A 1 82 ? 6.817 6.861 1.880 1.00 98.06 82 ILE A C 1
ATOM 679 O O . ILE A 1 82 ? 5.775 7.202 2.433 1.00 98.06 82 ILE A O 1
ATOM 683 N N . ALA A 1 83 ? 8.016 7.037 2.444 1.00 98.06 83 ALA A N 1
ATOM 684 C CA . ALA A 1 83 ? 8.174 7.603 3.785 1.00 98.06 83 ALA A CA 1
ATOM 685 C C . ALA A 1 83 ? 7.574 9.019 3.890 1.00 98.06 83 ALA A C 1
ATOM 687 O O . ALA A 1 83 ? 6.784 9.294 4.793 1.00 98.06 83 ALA A O 1
ATOM 688 N N . LYS A 1 84 ? 7.863 9.896 2.918 1.00 97.50 84 LYS A N 1
ATOM 689 C CA . LYS A 1 84 ? 7.291 11.255 2.853 1.00 97.50 84 LYS A CA 1
ATOM 690 C C . LYS A 1 84 ? 5.769 11.245 2.697 1.00 97.50 84 LYS A C 1
ATOM 692 O O . LYS A 1 84 ? 5.064 12.038 3.325 1.00 97.50 84 LYS A O 1
ATOM 697 N N . ALA A 1 85 ? 5.247 10.356 1.854 1.00 96.81 85 ALA A N 1
ATOM 698 C CA . ALA A 1 85 ? 3.811 10.217 1.650 1.00 96.81 85 ALA A CA 1
ATOM 699 C C . ALA A 1 85 ? 3.113 9.728 2.926 1.00 96.81 85 ALA A C 1
ATOM 701 O O . ALA A 1 85 ? 2.079 10.281 3.290 1.00 96.81 85 ALA A O 1
ATOM 702 N N . GLN A 1 86 ? 3.695 8.755 3.633 1.00 96.38 86 GLN A N 1
ATOM 703 C CA . GLN A 1 86 ? 3.193 8.263 4.918 1.00 96.38 86 GLN A CA 1
ATOM 704 C C . GLN A 1 86 ? 3.190 9.362 5.984 1.00 96.38 86 GLN A C 1
ATOM 706 O O . GLN A 1 86 ? 2.194 9.526 6.685 1.00 96.38 86 GLN A O 1
ATOM 711 N N . GLU A 1 87 ? 4.261 10.153 6.079 1.00 96.75 87 GLU A N 1
ATOM 712 C CA . GLU A 1 87 ? 4.333 11.297 6.994 1.00 96.75 87 GLU A CA 1
ATOM 713 C C . GLU A 1 87 ? 3.238 12.327 6.691 1.00 96.75 87 GLU A C 1
ATOM 715 O O . GLU A 1 87 ? 2.496 12.739 7.584 1.00 96.75 87 GLU A O 1
ATOM 720 N N . THR A 1 88 ? 3.066 12.675 5.414 1.00 94.75 88 THR A N 1
ATOM 721 C CA . THR A 1 88 ? 2.025 13.613 4.974 1.00 94.75 88 THR A CA 1
ATOM 722 C C . THR A 1 88 ? 0.627 13.073 5.276 1.00 94.75 88 THR A C 1
ATOM 724 O O . THR A 1 88 ? -0.214 13.792 5.812 1.00 94.75 88 THR A O 1
ATOM 727 N N . GLN A 1 89 ? 0.365 11.801 4.963 1.00 92.94 89 GLN A N 1
ATOM 728 C CA . GLN A 1 89 ? -0.917 11.145 5.234 1.00 92.94 89 GLN A CA 1
ATOM 729 C C . GLN A 1 89 ? -1.220 11.111 6.732 1.00 92.94 89 GLN A C 1
ATOM 731 O O . GLN A 1 89 ? -2.339 11.436 7.128 1.00 92.94 89 GLN A O 1
ATOM 736 N N . LYS A 1 90 ? -0.222 10.786 7.563 1.00 92.19 90 LYS A N 1
ATOM 737 C CA . LYS A 1 90 ? -0.341 10.813 9.023 1.00 92.19 90 LYS A CA 1
ATOM 738 C C . LYS A 1 90 ? -0.664 12.216 9.522 1.00 92.19 90 LYS A C 1
ATOM 740 O O . LYS A 1 90 ? -1.628 12.379 10.258 1.00 92.19 90 LYS A O 1
ATOM 745 N N . HIS A 1 91 ? 0.075 13.229 9.075 1.00 91.94 91 HIS A N 1
ATOM 746 C CA . HIS A 1 91 ? -0.172 14.614 9.464 1.00 91.94 91 HIS A CA 1
ATOM 747 C C . HIS A 1 91 ? -1.593 15.068 9.097 1.00 91.94 91 HIS A C 1
ATOM 749 O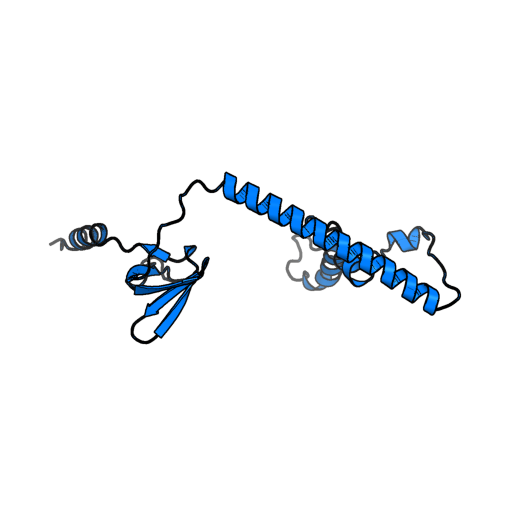 O . HIS A 1 91 ? -2.312 15.614 9.931 1.00 91.94 91 HIS A O 1
ATOM 755 N N . GLN A 1 92 ? -2.035 14.789 7.868 1.00 90.19 92 GLN A N 1
ATOM 756 C CA . GLN A 1 92 ? -3.388 15.124 7.414 1.00 90.19 92 GLN A CA 1
ATOM 757 C C . GLN A 1 92 ? -4.470 14.370 8.194 1.00 90.19 92 GLN A C 1
ATOM 759 O O . GLN A 1 92 ? -5.524 14.933 8.492 1.00 90.19 92 GLN A O 1
ATOM 764 N N . TYR A 1 93 ? -4.222 13.106 8.536 1.00 86.69 93 TYR A N 1
ATOM 765 C CA . TYR A 1 93 ? -5.110 12.326 9.388 1.00 86.69 93 TYR A CA 1
ATOM 766 C C . TYR A 1 93 ? -5.198 12.922 10.799 1.00 86.69 93 TYR A C 1
ATOM 768 O O . TYR A 1 93 ? -6.303 13.170 11.282 1.00 86.69 93 TYR A O 1
ATOM 776 N N . ASP A 1 94 ? -4.056 13.222 11.420 1.00 86.31 94 ASP A N 1
ATOM 777 C CA . ASP A 1 94 ? -3.973 13.787 12.768 1.00 86.31 94 ASP A CA 1
ATOM 778 C C . ASP A 1 94 ? -4.659 15.164 12.847 1.00 86.31 94 ASP A C 1
ATOM 780 O O . ASP A 1 94 ? -5.412 15.413 13.786 1.00 86.31 94 ASP A O 1
ATOM 784 N N . LEU A 1 95 ? -4.512 16.018 11.823 1.00 86.88 95 LEU A N 1
ATOM 785 C CA . LEU A 1 95 ? -5.230 17.299 11.715 1.00 86.88 95 LEU A CA 1
ATOM 786 C C . LEU A 1 95 ? -6.756 17.134 11.624 1.00 86.88 95 LEU A C 1
ATOM 788 O O . LEU A 1 95 ? -7.514 17.942 12.162 1.00 86.88 95 LEU A O 1
ATOM 792 N N . ARG A 1 96 ? -7.231 16.110 10.903 1.00 82.56 96 ARG A N 1
ATOM 793 C CA . ARG A 1 96 ? -8.669 15.859 10.692 1.00 82.56 96 ARG A CA 1
ATOM 794 C C . ARG A 1 96 ? -9.315 15.101 11.846 1.00 82.56 96 ARG A C 1
ATOM 796 O O . ARG A 1 96 ? -10.546 15.063 11.933 1.00 82.56 96 ARG A O 1
ATOM 803 N N . LYS A 1 97 ? -8.521 14.494 12.727 1.00 74.69 97 LYS A N 1
ATOM 804 C CA . LYS A 1 97 ? -9.005 13.708 13.857 1.00 74.69 97 LYS A CA 1
ATOM 805 C C . LYS A 1 97 ? -9.617 14.622 14.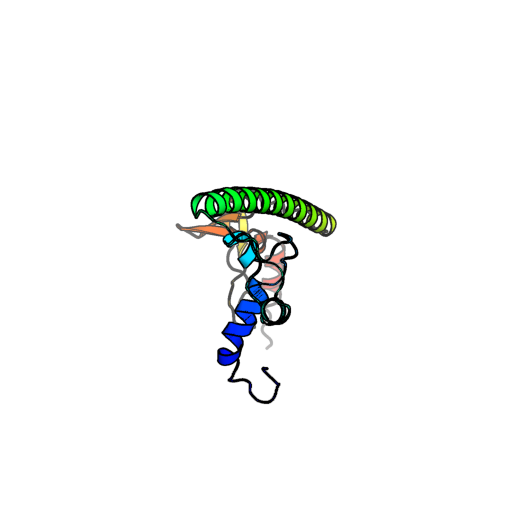924 1.00 74.69 97 LYS A C 1
ATOM 807 O O . LYS A 1 97 ? -8.965 15.054 15.864 1.00 74.69 97 LYS A O 1
ATOM 812 N N . ARG A 1 98 ? -10.921 14.884 14.795 1.00 60.00 98 ARG A N 1
ATOM 813 C CA . ARG A 1 98 ? -11.709 15.705 15.739 1.00 60.00 98 ARG A CA 1
ATOM 814 C C . ARG A 1 98 ? -12.091 14.980 17.035 1.00 60.00 98 ARG A C 1
ATOM 816 O O . ARG A 1 98 ? -12.640 15.601 17.938 1.00 60.00 98 ARG A O 1
ATOM 823 N N . THR A 1 99 ? -11.834 13.678 17.140 1.00 60.06 99 THR A N 1
ATOM 824 C CA . THR A 1 99 ? -12.255 12.856 18.283 1.00 60.06 99 THR A CA 1
ATOM 825 C C . THR A 1 99 ? -11.035 12.382 19.061 1.00 60.06 99 THR A C 1
ATOM 827 O O . THR A 1 99 ? -10.152 11.718 18.507 1.00 60.06 99 THR A O 1
ATOM 830 N N . ALA A 1 100 ? -10.992 12.709 20.356 1.00 60.41 100 ALA A N 1
ATOM 831 C CA . ALA A 1 100 ? -9.995 12.162 21.268 1.00 60.41 100 ALA A CA 1
ATOM 832 C C . ALA A 1 100 ? -10.012 10.625 21.173 1.00 60.41 100 ALA A C 1
ATOM 834 O O . ALA A 1 100 ? -11.098 10.042 21.103 1.00 60.41 100 ALA A O 1
ATOM 835 N N . PRO A 1 101 ? -8.846 9.951 21.142 1.00 64.69 101 PRO A N 1
ATOM 836 C CA . PRO A 1 101 ? -8.811 8.497 21.096 1.00 64.69 101 PRO A CA 1
ATOM 837 C C . PRO A 1 101 ? -9.638 7.946 22.257 1.00 64.69 101 PRO A C 1
ATOM 839 O O . PRO A 1 101 ? -9.412 8.324 23.409 1.00 64.69 101 PRO A O 1
ATOM 842 N N . THR A 1 102 ? -10.604 7.079 21.949 1.00 65.81 102 THR A N 1
ATOM 843 C CA . THR A 1 102 ? -11.423 6.404 22.954 1.00 65.81 102 THR A CA 1
ATOM 844 C C . THR A 1 102 ? -10.481 5.757 23.968 1.00 65.81 102 THR A C 1
ATOM 846 O O . THR A 1 102 ? -9.678 4.885 23.620 1.00 65.81 102 THR A O 1
ATOM 849 N N . LYS A 1 103 ? -10.504 6.256 25.210 1.00 75.88 103 LYS A N 1
ATOM 850 C CA . LYS A 1 103 ? -9.688 5.7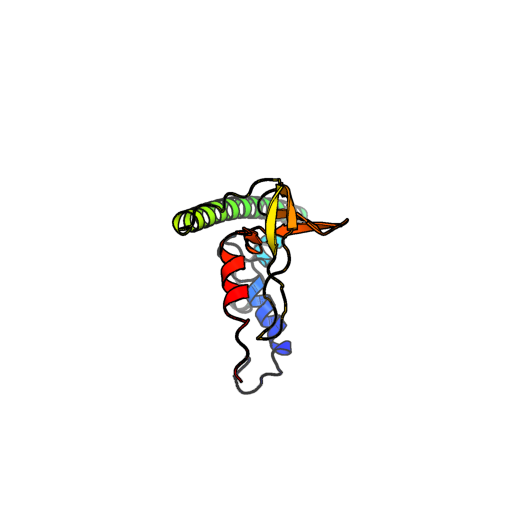22 26.301 1.00 75.88 103 LYS A CA 1
ATOM 851 C C . LYS A 1 103 ? -10.298 4.388 26.707 1.00 75.88 103 LYS A C 1
ATOM 853 O O . LYS A 1 103 ? -11.286 4.350 27.429 1.00 75.88 103 LYS A O 1
ATOM 858 N N . ILE A 1 104 ? -9.733 3.327 26.150 1.00 82.00 104 ILE A N 1
ATOM 859 C CA . ILE A 1 104 ? -10.080 1.945 26.443 1.00 82.00 104 ILE A CA 1
ATOM 860 C C . ILE A 1 104 ? -9.023 1.393 27.401 1.00 82.00 104 ILE A C 1
ATOM 862 O O . ILE A 1 104 ? -7.830 1.610 27.174 1.00 82.00 104 ILE A O 1
ATOM 866 N N . THR A 1 105 ? -9.452 0.700 28.453 1.00 87.06 105 THR A N 1
ATOM 867 C CA . THR A 1 105 ? -8.568 0.060 29.440 1.00 87.06 105 THR A CA 1
ATOM 868 C C . THR A 1 105 ? -8.836 -1.440 29.545 1.00 87.06 105 THR A C 1
ATOM 870 O O . THR A 1 105 ? -9.951 -1.900 29.295 1.00 87.06 105 THR A O 1
ATOM 873 N N . ILE A 1 106 ? -7.817 -2.209 29.938 1.00 90.12 106 ILE A N 1
ATOM 874 C CA . ILE A 1 106 ? -7.964 -3.640 30.248 1.00 90.12 106 ILE A CA 1
ATOM 875 C C . ILE A 1 106 ? -9.010 -3.803 31.365 1.00 90.12 106 ILE A C 1
ATOM 877 O O . ILE A 1 106 ? -9.106 -2.963 32.261 1.00 90.12 106 ILE A O 1
ATOM 881 N N . GLY A 1 107 ? -9.842 -4.839 31.266 1.00 86.94 107 GLY A N 1
ATOM 882 C CA . GLY A 1 107 ? -10.975 -5.098 32.159 1.00 86.94 107 GLY A CA 1
ATOM 883 C C . GLY A 1 107 ? -12.249 -4.316 31.818 1.00 86.94 107 GLY A C 1
ATOM 884 O O . GLY A 1 107 ? -13.313 -4.577 32.381 1.00 86.94 107 GLY A O 1
ATOM 885 N N . GLN A 1 108 ? -12.195 -3.364 30.878 1.00 89.62 108 GLN A N 1
ATOM 886 C CA . GLN A 1 108 ? -13.383 -2.624 30.460 1.00 89.62 108 GLN A CA 1
ATOM 887 C C . GLN A 1 108 ? -14.289 -3.492 29.579 1.00 89.62 108 GLN A C 1
ATOM 889 O O . GLN A 1 108 ? -13.830 -4.289 28.758 1.00 89.62 108 GLN A O 1
ATOM 894 N N . LYS A 1 109 ? -15.604 -3.313 29.744 1.00 91.44 109 LYS A N 1
ATOM 895 C CA . LYS A 1 109 ? -16.617 -3.988 28.934 1.00 91.44 109 LYS A CA 1
ATOM 896 C C . LYS A 1 109 ? -16.931 -3.208 27.668 1.00 91.44 109 LYS A C 1
ATOM 898 O O . LYS A 1 109 ? -17.132 -1.992 27.700 1.00 91.44 109 LYS A O 1
ATOM 903 N N . VAL A 1 110 ? -17.033 -3.925 26.559 1.00 90.44 110 VAL A N 1
ATOM 904 C CA . VAL A 1 110 ? -17.280 -3.350 25.243 1.00 90.44 110 VAL A CA 1
ATOM 905 C C . VAL A 1 110 ? -18.281 -4.156 24.425 1.00 90.44 110 VAL A C 1
ATOM 907 O O . VAL A 1 110 ? -18.441 -5.362 24.598 1.00 90.44 110 VAL A O 1
ATOM 910 N N . LEU A 1 111 ? -18.961 -3.464 23.519 1.00 91.06 111 LEU A N 1
ATOM 911 C CA . LEU A 1 111 ? -19.866 -4.019 22.525 1.00 91.06 111 LEU A CA 1
ATOM 912 C C . LEU A 1 111 ? -19.167 -4.071 21.166 1.00 91.06 111 LEU A C 1
ATOM 914 O O . LEU A 1 111 ? -18.541 -3.097 20.752 1.00 91.06 111 LEU A O 1
ATOM 918 N N . ILE A 1 112 ? -19.312 -5.178 20.444 1.00 89.50 112 ILE A N 1
ATOM 919 C CA . ILE A 1 112 ? -18.693 -5.386 19.130 1.00 89.50 112 ILE A CA 1
ATOM 920 C C . ILE A 1 112 ? -19.750 -5.223 18.048 1.00 89.50 112 ILE A C 1
ATOM 922 O O . ILE A 1 112 ? -20.835 -5.793 18.139 1.00 89.50 112 ILE A O 1
ATOM 926 N N . ARG A 1 113 ? -19.439 -4.474 16.990 1.00 87.00 113 ARG A N 1
ATOM 927 C CA . ARG A 1 113 ? -20.329 -4.313 15.838 1.00 87.00 113 ARG A CA 1
ATOM 928 C C . ARG A 1 113 ? -20.355 -5.581 14.980 1.00 87.00 113 ARG A C 1
ATOM 930 O O . ARG A 1 113 ? -19.326 -5.989 14.420 1.00 87.00 113 ARG A O 1
ATOM 937 N N . LYS A 1 114 ? -21.549 -6.154 14.809 1.00 84.81 114 LYS A N 1
ATOM 938 C CA . LYS A 1 114 ? -21.773 -7.291 13.910 1.00 84.81 114 LYS A CA 1
ATOM 939 C C . LYS A 1 114 ? -21.527 -6.868 12.455 1.00 84.81 114 LYS A C 1
ATOM 941 O O . LYS A 1 114 ? -21.963 -5.781 12.063 1.00 84.81 114 LYS A O 1
ATOM 946 N N . PRO A 1 115 ? -20.823 -7.685 11.652 1.00 76.56 115 PRO A N 1
ATOM 947 C CA . PRO A 1 115 ? -20.552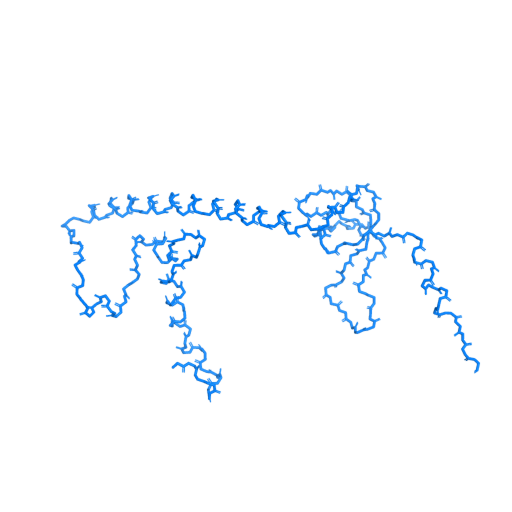 -7.364 10.250 1.00 76.56 115 PRO A CA 1
ATOM 948 C C . PRO A 1 115 ? -21.817 -7.455 9.384 1.00 76.56 115 PRO A C 1
ATOM 950 O O . PRO A 1 115 ? -21.957 -6.709 8.421 1.00 76.56 115 PRO A O 1
ATOM 953 N N . THR A 1 116 ? -22.752 -8.331 9.752 1.00 75.62 116 THR A N 1
ATOM 954 C CA . THR A 1 116 ? -23.984 -8.624 9.016 1.00 75.62 116 THR A CA 1
ATOM 955 C C . THR A 1 116 ? -25.185 -8.639 9.964 1.00 75.62 116 THR A C 1
ATOM 957 O O . THR A 1 116 ? -25.065 -8.980 11.142 1.00 75.62 116 THR A O 1
ATOM 960 N N . GLY A 1 117 ? -26.355 -8.236 9.465 1.00 71.06 117 GLY A N 1
ATOM 961 C CA . GLY A 1 117 ? -27.605 -8.250 10.226 1.00 71.06 117 GLY A CA 1
ATOM 962 C C . GLY A 1 117 ? -28.804 -7.807 9.389 1.00 71.06 117 GLY A C 1
ATOM 963 O O . GLY A 1 117 ? -28.657 -7.030 8.447 1.00 71.06 117 GLY A O 1
ATOM 964 N N . HIS A 1 118 ? -29.995 -8.301 9.733 1.00 76.88 118 HIS A N 1
ATOM 965 C CA . HIS A 1 118 ? -31.255 -7.836 9.144 1.00 76.88 118 HIS A CA 1
ATOM 966 C C . HIS A 1 118 ? -31.624 -6.440 9.673 1.00 76.88 118 HIS A C 1
ATOM 968 O O . HIS A 1 118 ? -31.140 -6.028 10.726 1.00 76.88 118 HIS A O 1
ATOM 974 N N . LYS A 1 119 ? -32.510 -5.721 8.965 1.00 73.00 119 LYS A N 1
ATOM 975 C CA . LYS A 1 119 ? -32.883 -4.309 9.217 1.00 73.00 119 LYS A CA 1
ATOM 976 C C . LYS A 1 119 ? -33.304 -4.001 10.670 1.00 73.00 119 LYS A C 1
ATOM 978 O O . LYS A 1 119 ? -33.212 -2.850 11.080 1.00 73.00 119 LYS A O 1
ATOM 983 N N . LEU A 1 120 ? -33.720 -5.018 11.434 1.00 79.81 120 LEU A N 1
ATOM 984 C CA . LEU A 1 120 ? -34.175 -4.920 12.829 1.00 79.81 120 LEU A CA 1
ATOM 985 C C . LEU A 1 120 ? -33.324 -5.725 13.832 1.00 79.81 120 LEU A C 1
ATOM 987 O O . LEU A 1 120 ? -33.639 -5.758 15.017 1.00 79.81 120 LEU A O 1
ATOM 991 N N . ALA A 1 121 ? -32.258 -6.397 13.388 1.00 78.50 121 ALA A N 1
ATOM 992 C CA . ALA A 1 121 ? -31.411 -7.172 14.288 1.00 78.50 121 ALA A CA 1
ATOM 993 C C . ALA A 1 121 ? -30.483 -6.249 15.105 1.00 78.50 121 ALA A C 1
ATOM 995 O O . ALA A 1 121 ? -29.994 -5.245 14.572 1.00 78.50 121 ALA A O 1
ATOM 996 N N . PRO A 1 122 ? -30.163 -6.596 16.369 1.00 79.38 122 PRO A N 1
ATOM 997 C CA . PRO A 1 122 ? -29.182 -5.859 17.157 1.00 79.38 122 PRO A CA 1
ATOM 998 C C . PRO A 1 122 ? -27.847 -5.749 16.413 1.00 79.38 122 PRO A C 1
ATOM 1000 O O . PRO A 1 122 ? -27.219 -6.756 16.078 1.00 79.38 122 PRO A O 1
ATOM 1003 N N . ARG A 1 123 ? -27.407 -4.511 16.154 1.00 83.56 123 ARG A N 1
ATOM 1004 C CA . ARG A 1 123 ? -26.172 -4.220 15.396 1.00 83.56 123 ARG A CA 1
ATOM 1005 C C . ARG A 1 123 ? -24.897 -4.518 16.186 1.00 83.56 123 ARG A C 1
ATOM 1007 O O . ARG A 1 123 ? -23.816 -4.544 15.600 1.00 83.56 123 ARG A O 1
ATOM 1014 N N . PHE A 1 124 ? -25.021 -4.723 17.493 1.00 87.00 124 PHE A N 1
ATOM 1015 C CA . PHE A 1 124 ? -23.914 -4.961 18.405 1.00 87.00 124 PHE A CA 1
ATOM 1016 C C . PHE A 1 124 ? -24.129 -6.244 19.216 1.00 87.00 124 PHE A C 1
ATOM 1018 O O . PHE A 1 124 ? -25.264 -6.621 19.502 1.00 87.00 124 PHE A O 1
ATOM 1025 N N . GLU A 1 125 ? -23.035 -6.909 19.573 1.00 89.06 125 GLU A N 1
ATOM 1026 C CA . GLU A 1 125 ? -22.991 -8.065 20.474 1.00 89.06 125 GLU A CA 1
ATOM 1027 C C . GLU A 1 125 ? -22.106 -7.791 21.692 1.00 89.06 125 GLU A C 1
ATOM 1029 O O . GLU A 1 125 ? -21.197 -6.961 21.634 1.00 89.06 125 GLU A O 1
ATOM 1034 N N . GLY A 1 126 ? -22.369 -8.506 22.785 1.00 85.06 126 GLY A N 1
ATOM 1035 C CA . GLY A 1 126 ? -21.663 -8.363 24.057 1.00 85.06 126 GLY A CA 1
ATOM 1036 C C . GLY A 1 126 ? -22.609 -7.993 25.202 1.00 85.06 126 GLY A C 1
ATOM 1037 O O . GLY A 1 126 ? -23.824 -8.151 25.061 1.00 85.06 126 GLY A O 1
ATOM 1038 N N . PRO A 1 127 ? -22.085 -7.500 26.335 1.00 90.00 127 PRO A N 1
ATOM 1039 C CA . PRO A 1 127 ? -20.734 -6.963 26.525 1.00 90.00 127 PRO A CA 1
ATOM 1040 C C . PRO A 1 127 ? -19.633 -8.021 26.702 1.00 90.00 127 PRO A C 1
ATOM 1042 O O . PRO A 1 127 ? -19.827 -9.010 27.401 1.00 90.00 127 PRO A O 1
ATOM 1045 N N . PHE A 1 128 ? -18.452 -7.750 26.146 1.00 91.88 128 PHE A N 1
ATOM 1046 C CA . PHE A 1 128 ? -17.234 -8.551 26.316 1.00 91.88 128 PHE A CA 1
ATOM 1047 C C . PHE A 1 128 ? -16.161 -7.770 27.063 1.00 91.88 128 PHE A C 1
ATOM 1049 O O . PHE A 1 128 ? -16.096 -6.549 26.955 1.00 91.88 128 PHE A O 1
ATOM 1056 N N . GLU A 1 129 ? -15.323 -8.469 27.819 1.00 92.62 129 GLU A N 1
ATOM 1057 C CA . GLU A 1 129 ? -14.235 -7.866 28.590 1.00 92.62 129 GLU A CA 1
ATOM 1058 C C . GLU A 1 129 ? -12.947 -7.813 27.767 1.00 92.62 129 GLU A C 1
ATOM 1060 O O . GLU A 1 129 ? -12.599 -8.779 27.084 1.00 92.62 129 GLU A O 1
ATOM 1065 N N . ILE A 1 130 ? -12.235 -6.693 27.845 1.00 92.25 130 ILE A N 1
ATOM 1066 C CA . ILE A 1 130 ? -10.925 -6.528 27.215 1.00 92.25 130 ILE A CA 1
ATOM 1067 C C . ILE A 1 130 ? -9.859 -7.171 28.087 1.00 92.25 130 ILE A C 1
ATOM 1069 O O . ILE A 1 130 ? -9.705 -6.812 29.251 1.00 92.25 130 ILE A O 1
ATOM 1073 N N . VAL A 1 131 ? -9.101 -8.090 27.503 1.00 93.00 131 VAL A N 1
ATOM 1074 C CA . VAL A 1 131 ? -8.007 -8.797 28.177 1.00 93.00 131 VAL A CA 1
ATOM 1075 C C . VAL A 1 131 ? -6.665 -8.153 27.863 1.00 93.00 131 VAL A C 1
ATOM 1077 O O . VAL A 1 131 ? -5.804 -8.109 28.732 1.00 93.00 131 VAL A O 1
ATOM 1080 N N . ASP A 1 132 ? -6.503 -7.641 26.643 1.00 91.44 132 ASP A N 1
ATOM 1081 C CA . ASP A 1 132 ? -5.245 -7.063 26.179 1.00 91.44 132 ASP A CA 1
ATOM 1082 C C . ASP A 1 132 ? -5.478 -5.961 25.133 1.00 91.44 132 ASP A C 1
ATOM 1084 O O . ASP A 1 132 ? -6.522 -5.924 24.469 1.00 91.44 132 ASP A O 1
ATOM 1088 N N . ILE A 1 133 ? -4.520 -5.042 25.012 1.00 89.69 133 ILE A N 1
ATOM 1089 C CA . ILE A 1 133 ? -4.580 -3.874 24.128 1.00 89.69 133 ILE A CA 1
ATOM 1090 C C . ILE A 1 133 ? -3.282 -3.789 23.320 1.00 89.69 133 ILE A C 1
ATOM 1092 O O . ILE A 1 133 ? -2.275 -3.295 23.826 1.00 89.69 133 ILE A O 1
ATOM 1096 N N . ASP A 1 134 ? -3.357 -4.156 22.039 1.00 89.69 134 ASP A N 1
ATOM 1097 C CA . ASP A 1 134 ? -2.272 -4.011 21.062 1.00 89.69 134 ASP A CA 1
ATOM 1098 C C . ASP A 1 134 ? -2.721 -3.118 19.895 1.00 89.69 134 ASP A C 1
ATOM 1100 O O . ASP A 1 134 ? -3.313 -3.562 18.911 1.00 89.69 134 ASP A O 1
ATOM 1104 N N . ARG A 1 135 ? -2.535 -1.802 20.045 1.00 84.56 135 ARG A N 1
ATOM 1105 C CA . ARG A 1 135 ? -3.133 -0.804 19.139 1.00 84.56 135 ARG A CA 1
ATOM 1106 C C . ARG A 1 135 ? -2.659 -1.014 17.688 1.00 84.56 135 ARG A C 1
ATOM 1108 O O . ARG A 1 135 ? -1.456 -1.081 17.463 1.00 84.56 135 ARG A O 1
ATOM 1115 N N . PRO A 1 136 ? -3.566 -0.974 16.688 1.00 86.00 136 PRO A N 1
ATOM 1116 C CA . PRO A 1 136 ? -4.955 -0.501 16.751 1.00 86.00 136 PRO A CA 1
ATOM 1117 C C . PRO A 1 136 ? -5.996 -1.594 17.054 1.00 86.00 136 PRO A C 1
ATOM 1119 O O . PRO A 1 136 ? -7.200 -1.351 16.934 1.00 86.00 136 PRO A O 1
ATOM 1122 N N . ASN A 1 137 ? -5.552 -2.783 17.445 1.00 91.00 137 ASN A N 1
ATOM 1123 C CA . ASN A 1 137 ? -6.400 -3.902 17.812 1.00 91.00 137 ASN A CA 1
ATOM 1124 C C . ASN A 1 137 ? -6.535 -4.024 19.340 1.00 91.00 137 ASN A C 1
ATOM 1126 O O . ASN A 1 137 ? -5.818 -3.411 20.132 1.00 91.00 137 ASN A O 1
ATOM 1130 N N . ILE A 1 138 ? -7.535 -4.783 19.771 1.00 91.38 138 ILE A N 1
ATOM 1131 C CA . ILE A 1 138 ? -7.733 -5.189 21.161 1.00 91.38 138 ILE A CA 1
ATOM 1132 C C . ILE A 1 138 ? -8.124 -6.660 21.194 1.00 91.38 138 ILE A C 1
ATOM 1134 O O . ILE A 1 138 ? -8.813 -7.145 20.291 1.00 91.38 138 ILE A O 1
ATOM 1138 N N . THR A 1 139 ? -7.754 -7.347 22.268 1.00 93.06 139 THR A N 1
ATOM 1139 C CA . THR A 1 139 ? -8.153 -8.734 22.500 1.00 93.06 139 THR A CA 1
ATOM 1140 C C . THR A 1 139 ? -9.274 -8.773 23.526 1.00 93.06 139 THR A C 1
ATOM 1142 O O . THR A 1 139 ? -9.108 -8.334 24.666 1.00 93.06 139 THR A O 1
ATOM 1145 N N . ILE A 1 140 ? -10.425 -9.317 23.131 1.00 93.06 140 ILE A N 1
ATOM 1146 C CA . ILE A 1 140 ? -11.602 -9.469 23.994 1.00 93.06 140 ILE A CA 1
ATOM 1147 C C . ILE A 1 140 ? -11.846 -10.931 24.352 1.00 93.06 140 ILE A C 1
ATOM 1149 O O . ILE A 1 140 ? -11.544 -11.838 23.572 1.00 93.06 140 ILE A O 1
ATOM 1153 N N . ARG A 1 141 ? -12.424 -11.157 25.532 1.00 92.94 141 ARG A N 1
ATOM 1154 C CA . ARG A 1 141 ? -12.841 -12.477 26.008 1.00 92.94 141 ARG A CA 1
ATOM 1155 C C . ARG A 1 141 ? -14.316 -12.711 25.716 1.00 92.94 141 ARG A C 1
ATOM 1157 O O . ARG A 1 141 ? -15.181 -12.033 26.264 1.00 92.94 141 ARG A O 1
ATOM 1164 N N . ASP A 1 142 ? -14.583 -13.718 24.895 1.00 90.00 142 ASP A N 1
ATOM 1165 C CA . ASP A 1 142 ? -15.912 -14.245 24.605 1.00 90.00 142 ASP A CA 1
ATOM 1166 C C . ASP A 1 142 ? -16.034 -15.659 25.183 1.00 90.00 142 ASP A C 1
ATOM 1168 O O . ASP A 1 142 ? -15.611 -16.656 24.585 1.00 90.00 142 ASP A O 1
ATOM 1172 N N . GLY A 1 143 ? -16.524 -15.735 26.421 1.00 86.94 143 GLY A N 1
ATOM 1173 C CA . GLY A 1 143 ? -16.536 -16.972 27.193 1.00 86.94 143 GLY A CA 1
ATOM 1174 C C . GLY A 1 143 ? -15.120 -17.525 27.375 1.00 86.94 143 GLY A C 1
ATOM 1175 O O . GLY A 1 143 ? -14.305 -16.943 28.086 1.00 86.94 143 GLY A O 1
ATOM 1176 N N . ARG A 1 144 ? -14.827 -18.660 26.727 1.00 87.38 144 ARG A N 1
ATOM 1177 C CA . ARG A 1 144 ? -13.503 -19.314 26.759 1.00 87.38 144 ARG A CA 1
ATOM 1178 C C . ARG A 1 144 ? -12.580 -18.904 25.607 1.00 87.38 144 ARG A C 1
ATOM 1180 O O . ARG A 1 144 ? -11.423 -19.309 25.597 1.00 87.38 144 ARG A O 1
ATOM 1187 N N . ARG A 1 145 ? -13.079 -18.159 24.617 1.00 91.56 145 ARG A N 1
ATOM 1188 C CA . ARG A 1 145 ? -12.320 -17.774 23.420 1.00 91.56 145 ARG A CA 1
ATOM 1189 C C . ARG A 1 145 ? -11.796 -16.349 23.554 1.00 91.56 145 ARG A C 1
ATOM 1191 O O . ARG A 1 145 ? -12.468 -15.484 24.113 1.00 91.56 145 ARG A O 1
ATOM 1198 N N . LEU A 1 146 ? -10.613 -16.110 23.000 1.00 92.12 146 LEU A N 1
ATOM 1199 C CA . LEU A 1 146 ? -10.065 -14.773 22.797 1.00 92.12 146 LEU A CA 1
ATOM 1200 C C . LEU A 1 146 ? -10.273 -14.378 21.333 1.00 92.12 146 LEU A C 1
ATOM 1202 O O . LEU A 1 146 ? -10.105 -15.210 20.441 1.00 92.12 146 LEU A O 1
ATOM 1206 N N . ARG A 1 147 ? -10.683 -13.132 21.090 1.00 91.38 147 ARG A N 1
ATOM 1207 C CA . ARG A 1 147 ? -10.870 -12.578 19.743 1.00 91.38 147 ARG A CA 1
ATOM 1208 C C . ARG A 1 147 ? -10.115 -11.264 19.621 1.00 91.38 147 ARG A C 1
ATOM 1210 O O . ARG A 1 147 ? -10.306 -10.381 20.451 1.00 91.38 147 ARG A O 1
ATOM 1217 N N . GLU A 1 148 ? -9.312 -11.135 18.575 1.00 93.00 148 GLU A N 1
ATOM 1218 C CA . GLU A 1 148 ? -8.636 -9.887 18.228 1.00 93.00 148 GLU A CA 1
ATOM 1219 C C . GLU A 1 148 ? -9.531 -9.050 17.305 1.00 93.00 148 GLU A C 1
ATOM 1221 O O . GLU A 1 148 ? -10.071 -9.549 16.312 1.00 93.00 148 GLU A O 1
ATOM 1226 N N . ILE A 1 149 ? -9.762 -7.788 17.667 1.00 89.88 149 ILE A N 1
ATOM 1227 C CA . ILE A 1 149 ? -10.709 -6.906 16.980 1.00 89.88 149 ILE A CA 1
ATOM 1228 C C . ILE A 1 149 ? -10.137 -5.493 16.896 1.00 89.88 149 ILE A C 1
ATOM 1230 O O . ILE A 1 149 ? -9.650 -4.952 17.883 1.00 89.88 149 ILE A O 1
ATOM 1234 N N . HIS A 1 150 ? -10.271 -4.860 15.730 1.00 89.19 150 HIS A N 1
ATOM 1235 C CA . HIS A 1 150 ? -9.905 -3.456 15.546 1.00 89.19 150 HIS A CA 1
ATOM 1236 C C . HIS A 1 150 ? -10.767 -2.524 16.410 1.00 89.19 150 HIS A C 1
ATOM 1238 O O . HIS A 1 150 ? -11.996 -2.659 16.437 1.00 89.19 150 HIS A O 1
ATOM 1244 N N . MET A 1 151 ? -10.147 -1.531 17.051 1.00 86.12 151 MET A N 1
ATOM 1245 C CA . MET A 1 151 ? -10.815 -0.607 17.981 1.00 86.12 151 MET A CA 1
ATOM 1246 C C . MET A 1 151 ? -12.041 0.101 17.375 1.00 86.12 151 MET A C 1
ATOM 1248 O O . MET A 1 151 ? -13.045 0.276 18.060 1.00 86.12 151 MET A O 1
ATOM 1252 N N . ASP A 1 152 ? -12.022 0.428 16.080 1.00 84.88 152 ASP A N 1
ATOM 1253 C CA . ASP A 1 152 ? -13.156 1.084 15.394 1.00 84.88 152 ASP A CA 1
ATOM 1254 C C . ASP A 1 152 ? -14.423 0.218 15.297 1.00 84.88 152 ASP A C 1
ATOM 1256 O O . ASP A 1 152 ? -15.517 0.714 15.014 1.00 84.88 152 ASP A O 1
ATOM 1260 N N . ARG A 1 153 ? -14.307 -1.095 15.520 1.00 85.88 153 ARG A N 1
ATOM 1261 C CA . ARG A 1 153 ? -15.455 -2.014 15.528 1.00 85.88 153 ARG A CA 1
ATOM 1262 C C . ARG A 1 153 ? -16.113 -2.130 16.899 1.00 85.88 153 ARG A C 1
ATOM 1264 O O . ARG A 1 153 ? -17.041 -2.927 17.052 1.00 85.88 153 ARG A O 1
ATOM 1271 N N . VAL A 1 154 ? -15.647 -1.361 17.877 1.00 87.06 154 VAL A N 1
ATOM 1272 C CA . VAL A 1 154 ? -15.959 -1.545 19.289 1.00 87.06 154 VAL A CA 1
ATOM 1273 C C . VAL A 1 154 ? -16.565 -0.266 19.875 1.00 87.06 154 VAL A C 1
ATOM 1275 O O . VAL A 1 154 ? -16.104 0.839 19.603 1.00 87.06 154 VAL A O 1
ATOM 1278 N N . LYS A 1 155 ? -17.615 -0.404 20.692 1.00 87.31 155 LYS A N 1
ATOM 1279 C CA . LYS A 1 155 ? -18.227 0.687 21.471 1.00 87.31 155 LYS A CA 1
ATOM 1280 C C . LYS A 1 155 ? -18.082 0.380 22.962 1.00 87.31 155 LYS A C 1
ATOM 1282 O O . LYS A 1 155 ? -18.343 -0.746 23.375 1.00 87.31 155 LYS A O 1
ATOM 1287 N N . ILE A 1 156 ? -17.711 1.369 23.778 1.00 86.69 156 ILE A N 1
ATOM 1288 C CA . ILE A 1 156 ? -17.707 1.215 25.243 1.00 86.69 156 ILE A CA 1
ATOM 1289 C C . ILE A 1 156 ? -19.123 0.867 25.715 1.00 86.69 156 ILE A C 1
ATOM 1291 O O . ILE A 1 156 ? -20.101 1.494 25.299 1.00 86.69 156 ILE A O 1
ATOM 1295 N N . TRP A 1 157 ? -19.233 -0.146 26.573 1.00 84.25 157 TRP A N 1
ATOM 1296 C CA . TRP A 1 157 ? -20.499 -0.499 27.196 1.00 84.25 157 TRP A CA 1
ATOM 1297 C C . TRP A 1 157 ? -20.778 0.439 28.380 1.00 84.25 157 TRP A C 1
ATOM 1299 O O . TRP A 1 157 ? -20.098 0.370 29.403 1.00 84.25 157 TRP A O 1
ATOM 1309 N N . ASN A 1 158 ? -21.787 1.304 28.242 1.00 80.69 158 ASN A N 1
ATOM 1310 C CA . ASN A 1 158 ? -22.271 2.177 29.313 1.00 80.69 158 ASN A CA 1
ATOM 1311 C C . ASN A 1 158 ? -23.474 1.517 30.004 1.00 80.69 158 ASN A C 1
ATOM 1313 O O . ASN A 1 158 ? -24.532 1.351 29.398 1.00 80.69 158 ASN A O 1
ATOM 1317 N N . SER A 1 159 ? -23.339 1.172 31.286 1.00 60.56 159 SER A N 1
ATOM 1318 C CA . SER A 1 159 ? -24.392 0.501 32.069 1.00 60.56 159 SER A CA 1
ATOM 1319 C C . SER A 1 159 ? -25.658 1.349 32.290 1.00 60.56 159 SER A C 1
ATOM 1321 O O . SER A 1 159 ? -26.720 0.794 32.568 1.00 60.56 159 SER A O 1
ATOM 1323 N N . LEU A 1 160 ? -25.565 2.679 32.159 1.00 52.38 160 LEU A N 1
ATOM 1324 C CA . LEU A 1 160 ? -26.655 3.625 32.439 1.00 52.38 160 LEU A CA 1
ATOM 1325 C C . LEU A 1 160 ? -27.624 3.826 31.260 1.00 52.38 160 LEU A C 1
ATOM 1327 O O . LEU A 1 160 ? -28.820 3.986 31.486 1.00 52.38 160 LEU A O 1
ATOM 1331 N N . GLU A 1 161 ? -27.144 3.766 30.014 1.00 55.69 161 GLU A N 1
ATOM 1332 C CA . GLU A 1 161 ? -27.977 3.975 28.812 1.00 55.69 161 GLU A CA 1
ATOM 1333 C C . GLU A 1 161 ? -28.915 2.782 28.558 1.00 55.69 161 GLU A C 1
ATOM 1335 O O . GLU A 1 161 ? -30.077 2.949 28.200 1.00 55.69 161 GLU A O 1
ATOM 1340 N N . HIS A 1 162 ? -28.452 1.560 28.837 1.00 52.34 162 HIS A N 1
ATOM 1341 C CA . HIS A 1 162 ? -29.190 0.344 28.486 1.00 52.34 162 HIS A CA 1
ATOM 1342 C C . HIS A 1 162 ? -30.413 0.059 29.378 1.00 52.34 162 HIS A C 1
ATOM 1344 O O . HIS A 1 162 ? -31.288 -0.711 28.981 1.00 52.34 162 HIS A O 1
ATOM 1350 N N . ARG A 1 163 ? -30.507 0.674 30.571 1.00 44.66 163 ARG A N 1
ATOM 1351 C CA . ARG A 1 163 ? -31.688 0.551 31.452 1.00 44.66 163 ARG A CA 1
ATOM 1352 C C . ARG A 1 163 ? -32.912 1.299 30.910 1.00 44.66 163 ARG A C 1
ATOM 1354 O O . ARG A 1 163 ? -34.029 0.867 31.180 1.00 44.66 163 ARG A O 1
ATOM 1361 N N . GLN A 1 164 ? -32.723 2.374 30.142 1.00 42.44 164 GLN A N 1
ATOM 1362 C CA . GLN A 1 164 ? -33.832 3.189 29.625 1.00 42.44 164 GLN A CA 1
ATOM 1363 C C . GLN A 1 164 ? -34.491 2.573 28.379 1.00 42.44 164 GLN A C 1
ATOM 1365 O O . GLN A 1 164 ? -35.712 2.647 28.235 1.00 42.44 164 GLN A O 1
ATOM 1370 N N . ASP A 1 165 ? -33.725 1.884 27.528 1.00 47.41 165 ASP A N 1
ATOM 1371 C CA . ASP A 1 165 ? -34.260 1.247 26.314 1.00 47.41 165 ASP A CA 1
ATOM 1372 C C . ASP A 1 165 ? -35.163 0.039 26.618 1.00 47.41 165 ASP A C 1
ATOM 1374 O O . ASP A 1 165 ? -36.134 -0.213 25.904 1.00 47.41 165 ASP A O 1
ATOM 1378 N N . HIS A 1 166 ? -34.914 -0.677 27.721 1.00 45.47 166 HIS A N 1
ATOM 1379 C CA . HIS A 1 166 ? -35.790 -1.769 28.157 1.00 45.47 166 HIS A CA 1
ATOM 1380 C C . HIS A 1 166 ? -37.114 -1.287 28.772 1.00 45.47 166 HIS A C 1
ATOM 1382 O O . HIS A 1 166 ? -38.086 -2.035 28.742 1.00 45.47 166 HIS A O 1
ATOM 1388 N N . GLN A 1 167 ? -37.191 -0.049 29.276 1.00 40.12 167 GLN A N 1
ATOM 1389 C CA . GLN A 1 167 ? -38.438 0.515 29.814 1.00 40.12 167 GLN A CA 1
ATOM 1390 C C . GLN A 1 167 ? -39.358 1.101 28.730 1.00 40.12 167 GLN A C 1
ATOM 1392 O O . GLN A 1 167 ? -40.560 1.198 28.955 1.00 40.12 167 GLN A O 1
ATOM 1397 N N . ARG A 1 168 ? -38.841 1.447 27.540 1.00 39.47 168 ARG A N 1
ATOM 1398 C CA . ARG A 1 168 ? -39.663 1.966 26.425 1.00 39.47 168 ARG A CA 1
ATOM 1399 C C . ARG A 1 168 ? -40.356 0.887 25.588 1.00 39.47 168 ARG A C 1
ATOM 1401 O O . ARG A 1 168 ? -41.353 1.184 24.944 1.00 39.47 168 ARG A O 1
ATOM 1408 N N . ASN A 1 169 ? -39.877 -0.355 25.626 1.00 44.09 169 ASN A N 1
ATOM 1409 C CA . ASN A 1 169 ? -40.414 -1.457 24.813 1.00 44.09 169 ASN A CA 1
ATOM 1410 C C . ASN A 1 169 ? -41.436 -2.338 25.562 1.00 44.09 169 ASN A C 1
ATOM 1412 O O . ASN A 1 169 ? -41.730 -3.444 25.114 1.00 44.09 169 ASN A O 1
ATOM 1416 N N . GLY A 1 170 ? -41.938 -1.880 26.715 1.00 37.66 170 GLY A N 1
ATOM 1417 C CA . GLY A 1 170 ? -42.714 -2.687 27.662 1.00 37.66 170 GLY A CA 1
ATOM 1418 C C . GLY A 1 170 ? -44.150 -2.235 27.936 1.00 37.66 170 GLY A C 1
ATOM 1419 O O . GLY A 1 170 ? -44.693 -2.646 28.955 1.00 37.66 170 GLY A O 1
ATOM 1420 N N . THR A 1 171 ? -44.780 -1.407 27.098 1.00 32.97 171 THR A N 1
ATOM 1421 C CA . THR A 1 171 ? -46.225 -1.121 27.224 1.00 32.97 171 THR A CA 1
ATOM 1422 C C . THR A 1 171 ? -47.037 -1.983 26.255 1.00 32.97 171 THR A C 1
ATOM 1424 O O . THR A 1 171 ? -46.950 -1.751 25.048 1.00 32.97 171 THR A O 1
ATOM 1427 N N . PRO A 1 172 ? -47.841 -2.953 26.738 1.00 38.38 172 PRO A N 1
ATOM 1428 C CA . PRO A 1 172 ? -48.836 -3.628 25.918 1.00 38.38 172 PRO A CA 1
ATOM 1429 C C . PRO A 1 172 ? -50.029 -2.685 25.730 1.00 38.38 172 PRO A C 1
ATOM 1431 O O . PRO A 1 172 ? -50.665 -2.278 26.702 1.00 38.38 172 PRO A O 1
ATOM 1434 N N . THR A 1 173 ? -50.319 -2.310 24.487 1.00 42.06 173 THR A N 1
ATOM 1435 C CA . THR A 1 173 ? -51.596 -1.687 24.120 1.00 42.06 173 THR A CA 1
ATOM 1436 C C . THR A 1 173 ? -52.701 -2.735 24.212 1.00 42.06 173 THR A C 1
ATOM 1438 O O . THR A 1 173 ? -52.596 -3.788 23.580 1.00 42.06 173 THR A O 1
ATOM 1441 N N . HIS A 1 174 ? -53.697 -2.435 25.046 1.00 42.94 174 HIS A N 1
ATOM 1442 C CA . HIS A 1 174 ? -54.927 -3.198 25.252 1.00 42.94 174 HIS A CA 1
ATOM 1443 C C . HIS A 1 174 ? -55.855 -3.141 24.035 1.00 42.94 174 HIS A C 1
ATOM 1445 O O . HIS A 1 174 ? -55.804 -2.117 23.314 1.00 42.94 174 HIS A O 1
#

pLDDT: mean 82.67, std 15.83, range [32.97, 98.31]